Protein AF-A0A3D4Q1C7-F1 (afdb_monomer_lite)

Foldseek 3Di:
DDDDDPDPDPPDPPPVVVLVVLVVVLVVLVVVLVVLVVVLVVVVVVCVVVVDDDDPVRVVVSVVSVVVSVVSVVVSVVSVVVSVPPD

Structure (mmCIF, N/CA/C/O backbone):
data_AF-A0A3D4Q1C7-F1
#
_entry.id   AF-A0A3D4Q1C7-F1
#
loop_
_atom_site.group_PDB
_atom_site.id
_atom_site.type_symbol
_atom_site.label_atom_id
_atom_site.label_alt_id
_atom_site.label_comp_id
_atom_site.label_asym_id
_atom_site.label_entity_id
_atom_site.label_seq_id
_atom_site.pdbx_PDB_ins_code
_atom_site.Cartn_x
_atom_site.Cartn_y
_atom_site.Cartn_z
_atom_site.occupancy
_atom_site.B_iso_or_equiv
_atom_site.auth_seq_id
_atom_site.auth_comp_id
_atom_site.auth_asym_id
_atom_site.auth_atom_id
_atom_site.pdbx_PDB_model_num
ATOM 1 N N . MET A 1 1 ? -60.570 17.673 25.615 1.00 45.31 1 MET A N 1
ATOM 2 C CA . MET A 1 1 ? -59.914 16.681 24.738 1.00 45.31 1 MET A CA 1
ATOM 3 C C . MET A 1 1 ? -58.445 17.049 24.696 1.00 45.31 1 MET A C 1
ATOM 5 O O . MET A 1 1 ? -58.097 18.036 24.063 1.00 45.31 1 MET A O 1
ATOM 9 N N . SER A 1 2 ? -57.631 16.370 25.504 1.00 39.00 2 SER A N 1
ATOM 10 C CA . SER A 1 2 ? -56.199 16.657 25.626 1.00 39.00 2 SER A CA 1
ATOM 11 C C . SER A 1 2 ? -55.449 16.123 24.410 1.00 39.00 2 SER A C 1
ATOM 13 O O . SER A 1 2 ? -55.612 14.960 24.051 1.00 39.00 2 SER A O 1
ATOM 15 N N . LEU A 1 3 ? -54.635 16.981 23.800 1.00 47.75 3 LEU A N 1
ATOM 16 C CA . LEU A 1 3 ? -53.617 16.610 22.822 1.00 47.75 3 LEU A CA 1
ATOM 17 C C . LEU A 1 3 ? -52.464 15.924 23.572 1.00 47.75 3 LEU A C 1
ATOM 19 O O . LEU A 1 3 ? -51.871 16.523 24.469 1.00 47.75 3 LEU A O 1
ATOM 23 N N . LEU A 1 4 ? -52.180 14.665 23.238 1.00 49.66 4 LEU A N 1
ATOM 24 C CA . LEU A 1 4 ? -50.964 13.961 23.655 1.00 49.66 4 LEU A CA 1
ATOM 25 C C . LEU A 1 4 ? -49.808 14.367 22.723 1.00 49.66 4 LEU A C 1
ATOM 27 O O . LEU A 1 4 ? -50.027 14.441 21.514 1.00 49.66 4 LEU A O 1
ATOM 31 N N . PRO A 1 5 ? -48.592 14.612 23.240 1.00 50.31 5 PRO A N 1
ATOM 32 C CA . PRO A 1 5 ? -47.431 14.880 22.405 1.00 50.31 5 PRO A CA 1
ATOM 33 C C . PRO A 1 5 ? -46.873 13.567 21.838 1.00 50.31 5 PRO A C 1
ATOM 35 O O . PRO A 1 5 ? -46.637 12.613 22.581 1.00 50.31 5 PRO A O 1
ATOM 38 N N . GLU A 1 6 ? -46.641 13.526 20.525 1.00 45.69 6 GLU A N 1
ATOM 39 C CA . GLU A 1 6 ? -45.871 12.465 19.875 1.00 45.69 6 GLU A CA 1
ATOM 40 C C . GLU A 1 6 ? -44.439 12.469 20.422 1.00 45.69 6 GLU A C 1
ATOM 42 O O . GLU A 1 6 ? -43.654 13.391 20.198 1.00 45.69 6 GLU A O 1
ATOM 47 N N . GLN A 1 7 ? -44.104 11.431 21.183 1.00 52.84 7 GLN A N 1
ATOM 48 C CA . GLN A 1 7 ? -42.748 11.165 21.641 1.00 52.84 7 GLN A CA 1
ATOM 49 C C . GLN A 1 7 ? -41.934 10.631 20.457 1.00 52.84 7 GLN A C 1
ATOM 51 O O . GLN A 1 7 ? -41.984 9.445 20.133 1.00 52.84 7 GLN A O 1
ATOM 56 N N . HIS A 1 8 ? -41.186 11.515 19.800 1.00 48.88 8 HIS A N 1
ATOM 57 C CA . HIS A 1 8 ? -40.184 11.142 18.808 1.00 48.88 8 HIS A CA 1
ATOM 58 C C . HIS A 1 8 ? -38.999 10.489 19.544 1.00 48.88 8 HIS A C 1
ATOM 60 O O . HIS A 1 8 ? -38.157 11.175 20.120 1.00 48.88 8 HIS A O 1
ATOM 66 N N . SER A 1 9 ? -38.971 9.154 19.596 1.00 48.41 9 SER A N 1
ATOM 67 C CA . SER A 1 9 ? -37.822 8.394 20.102 1.00 48.41 9 SER A CA 1
ATOM 68 C C . SER A 1 9 ? -36.653 8.532 19.129 1.00 48.41 9 SER A C 1
ATOM 70 O O . SER A 1 9 ? -36.572 7.811 18.139 1.00 48.41 9 SER A O 1
ATOM 72 N N . THR A 1 10 ? -35.721 9.436 19.418 1.00 51.16 10 THR A N 1
ATOM 73 C CA . THR A 1 10 ? -34.360 9.368 18.879 1.00 51.16 10 THR A CA 1
ATOM 74 C C . THR A 1 10 ? -33.637 8.233 19.598 1.00 51.16 10 THR A C 1
ATOM 76 O O . THR A 1 10 ? -33.047 8.425 20.658 1.00 51.16 10 THR A O 1
ATOM 79 N N . THR A 1 11 ? -33.774 7.011 19.086 1.00 57.66 11 THR A N 1
ATOM 80 C CA . THR A 1 11 ? -33.021 5.860 19.588 1.00 57.66 11 THR A CA 1
ATOM 81 C C . THR A 1 11 ? -31.629 5.916 18.970 1.00 57.66 11 THR A C 1
ATOM 83 O O . THR A 1 11 ? -31.447 5.527 17.818 1.00 57.66 11 THR A O 1
ATOM 86 N N . ASP A 1 12 ? -30.654 6.448 19.709 1.00 58.69 12 ASP A N 1
ATOM 87 C CA . ASP A 1 12 ? -29.248 6.342 19.318 1.00 58.69 12 ASP A CA 1
ATOM 88 C C . ASP A 1 12 ? -28.899 4.862 19.076 1.00 58.69 12 ASP A C 1
ATOM 90 O O . ASP A 1 12 ? -29.327 3.992 19.849 1.00 58.69 12 ASP A O 1
ATOM 94 N N . PRO A 1 13 ? -28.163 4.534 17.998 1.00 62.38 13 PRO A N 1
ATOM 95 C CA . PRO A 1 13 ? -27.818 3.156 17.702 1.00 62.38 13 PRO A CA 1
ATOM 96 C C . PRO A 1 13 ? -27.003 2.567 18.864 1.00 62.38 13 PRO A C 1
ATOM 98 O O . PRO A 1 13 ? -26.076 3.214 19.361 1.00 62.38 13 PRO A O 1
ATOM 101 N N . PRO A 1 14 ? -27.317 1.338 19.313 1.00 67.88 14 PRO A N 1
ATOM 102 C CA . PRO A 1 14 ? -26.615 0.724 20.431 1.00 67.88 14 PRO A CA 1
ATOM 103 C C . PRO A 1 14 ? -25.121 0.618 20.109 1.00 67.88 14 PRO A C 1
ATOM 105 O O . PRO A 1 14 ? -24.751 0.202 19.012 1.00 67.88 14 PRO A O 1
ATOM 108 N N . THR A 1 15 ? -24.254 0.955 21.066 1.00 68.62 15 THR A N 1
ATOM 109 C CA . THR A 1 15 ? -22.785 1.035 20.918 1.00 68.62 15 THR A CA 1
ATOM 110 C C . THR A 1 15 ? -22.150 -0.178 20.215 1.00 68.62 15 THR A C 1
ATOM 112 O O . THR A 1 15 ? -21.155 -0.042 19.504 1.00 68.62 15 THR A O 1
ATOM 115 N N . SER A 1 16 ? -22.746 -1.368 20.345 1.00 70.62 16 SER A N 1
ATOM 116 C CA . SER A 1 16 ? -22.332 -2.597 19.651 1.00 70.62 16 SER A CA 1
ATOM 117 C C . SER A 1 16 ? -22.472 -2.529 18.122 1.00 70.62 16 SER A C 1
ATOM 119 O O . SER A 1 16 ? -21.623 -3.051 17.398 1.00 70.62 16 SER A O 1
ATOM 121 N N . THR A 1 17 ? -23.510 -1.864 17.611 1.00 75.56 17 THR A N 1
ATOM 122 C CA . THR A 1 17 ? -23.745 -1.678 16.167 1.00 75.56 17 THR A CA 1
ATOM 123 C C . THR A 1 17 ? -22.767 -0.683 15.547 1.00 75.56 17 THR A C 1
ATOM 125 O O . THR A 1 17 ? -22.312 -0.893 14.421 1.00 75.56 17 THR A O 1
ATOM 128 N N . LEU A 1 18 ? -22.358 0.337 16.308 1.00 75.06 18 LEU A N 1
ATOM 129 C CA . LEU A 1 18 ? -21.324 1.289 15.899 1.00 75.06 18 LEU A CA 1
ATOM 130 C C . LEU A 1 18 ? -19.952 0.609 15.804 1.00 75.06 18 LEU A C 1
ATOM 132 O O . LEU A 1 18 ? -19.308 0.695 14.763 1.00 75.06 18 LEU A O 1
ATOM 136 N N . LEU A 1 19 ? -19.550 -0.156 16.826 1.00 81.69 19 LEU A N 1
ATOM 137 C CA . LEU A 1 19 ? -18.298 -0.930 16.805 1.00 81.69 19 LEU A CA 1
ATOM 138 C C . LEU A 1 19 ? -18.253 -1.948 15.657 1.00 81.69 19 LEU A C 1
ATOM 140 O O . LEU A 1 19 ? -17.222 -2.109 15.008 1.00 81.69 19 LEU A O 1
ATOM 144 N N . THR A 1 20 ? -19.374 -2.617 15.379 1.00 88.50 20 THR A N 1
ATOM 145 C CA . THR A 1 20 ? -19.471 -3.568 14.261 1.00 88.50 20 THR A CA 1
ATOM 146 C C . THR A 1 20 ? -19.290 -2.858 12.919 1.00 88.50 20 THR A C 1
ATOM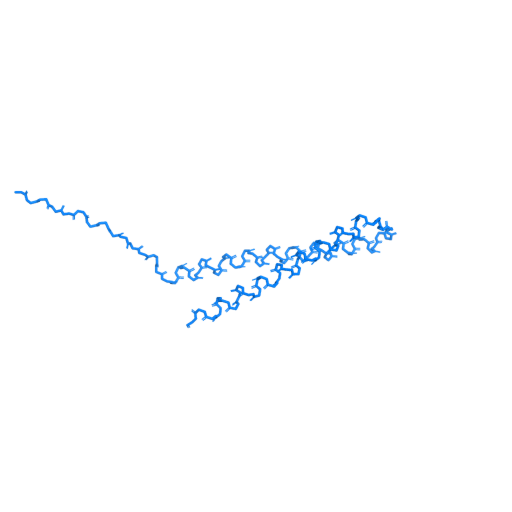 148 O O . THR A 1 20 ? -18.544 -3.333 12.067 1.00 88.50 20 THR A O 1
ATOM 151 N N . SER A 1 21 ? -19.913 -1.691 12.747 1.00 89.31 21 SER A N 1
ATOM 152 C CA . SER A 1 21 ? -19.789 -0.889 11.525 1.00 89.31 21 SER A CA 1
ATOM 153 C C . SER A 1 21 ? -18.364 -0.364 11.320 1.00 89.31 21 SER A C 1
ATOM 155 O O . SER A 1 21 ? -17.845 -0.412 10.207 1.00 89.31 21 SER A O 1
ATOM 157 N N . GLU A 1 22 ? -17.695 0.080 12.389 1.00 91.00 22 GLU A N 1
ATOM 158 C CA . GLU A 1 22 ? -16.294 0.517 12.333 1.00 91.00 22 GLU A CA 1
ATOM 159 C C . GLU A 1 22 ? -15.339 -0.630 11.959 1.00 91.00 22 GLU A C 1
ATOM 161 O O . GLU A 1 22 ? -14.408 -0.426 11.179 1.00 91.00 22 GLU A O 1
ATOM 166 N N . LEU A 1 23 ? -15.582 -1.843 12.471 1.00 92.12 23 LEU A N 1
ATOM 167 C CA . LEU A 1 23 ? -14.801 -3.035 12.124 1.00 92.12 23 LEU A CA 1
ATOM 168 C C . LEU A 1 23 ? -15.001 -3.463 10.668 1.00 92.12 23 LEU A C 1
ATOM 170 O O . LEU A 1 23 ? -14.026 -3.820 10.008 1.00 92.12 23 LEU A O 1
ATOM 174 N N . ILE A 1 24 ? -16.235 -3.407 10.160 1.00 94.81 24 ILE A N 1
ATOM 175 C CA . ILE A 1 24 ? -16.529 -3.691 8.747 1.00 94.81 24 ILE A CA 1
ATOM 176 C C . ILE A 1 24 ? -15.802 -2.681 7.856 1.00 94.81 24 ILE A C 1
ATOM 178 O O . ILE A 1 24 ? -15.040 -3.081 6.982 1.00 94.81 24 ILE A O 1
ATOM 182 N N . ALA A 1 25 ? -15.931 -1.383 8.146 1.00 94.81 25 ALA A N 1
ATOM 183 C CA . ALA A 1 25 ? -15.250 -0.340 7.381 1.00 94.81 25 ALA A CA 1
ATOM 184 C C . ALA A 1 25 ? -13.718 -0.487 7.424 1.00 94.81 25 ALA A C 1
ATOM 186 O O . ALA A 1 25 ? -13.030 -0.264 6.427 1.00 94.81 25 ALA A O 1
ATOM 187 N N . PHE A 1 26 ? -13.161 -0.878 8.573 1.00 95.69 26 PHE A N 1
ATOM 188 C CA . PHE A 1 26 ? -11.740 -1.193 8.678 1.00 95.69 26 PHE A CA 1
ATOM 189 C C . PHE A 1 26 ? -11.348 -2.370 7.778 1.00 95.69 26 PHE A C 1
ATOM 191 O O . PHE A 1 26 ? -10.345 -2.288 7.068 1.00 95.69 26 PHE A O 1
ATOM 198 N N . ASN A 1 27 ? -12.133 -3.449 7.799 1.00 96.62 27 ASN A N 1
ATOM 199 C CA . ASN A 1 27 ? -11.888 -4.629 6.981 1.00 96.62 27 ASN A CA 1
ATOM 200 C C . ASN A 1 27 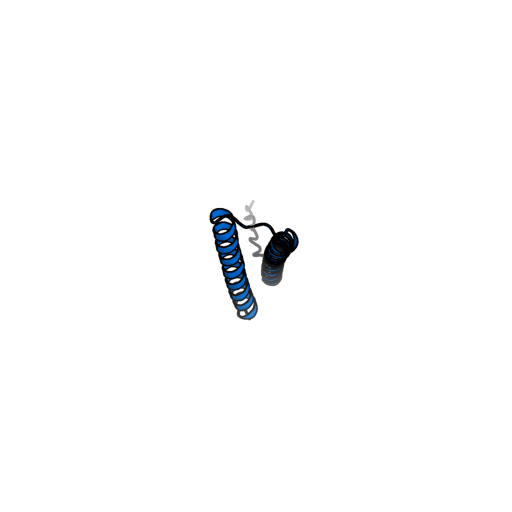? -11.935 -4.304 5.483 1.00 96.62 27 ASN A C 1
ATOM 202 O O . ASN A 1 27 ? -11.040 -4.717 4.751 1.00 96.62 27 ASN A O 1
ATOM 206 N N . ASP A 1 28 ? -12.915 -3.519 5.039 1.00 97.31 28 ASP A N 1
ATOM 207 C CA . ASP A 1 28 ? -13.038 -3.115 3.636 1.00 97.31 28 ASP A CA 1
ATOM 208 C C . ASP A 1 28 ? -11.795 -2.339 3.172 1.00 97.31 28 ASP A C 1
ATOM 210 O O . ASP A 1 28 ? -11.177 -2.677 2.158 1.00 97.31 28 ASP A O 1
ATOM 214 N N . HIS A 1 29 ? -11.343 -1.365 3.971 1.00 97.31 29 HIS A N 1
ATOM 215 C CA . HIS A 1 29 ? -10.108 -0.630 3.683 1.00 97.31 29 HIS A CA 1
ATOM 216 C C . HIS A 1 29 ? -8.861 -1.524 3.710 1.00 97.31 29 HIS A C 1
ATOM 218 O O . HIS A 1 29 ? -7.925 -1.307 2.935 1.00 97.31 29 HIS A O 1
ATOM 224 N N . PHE A 1 30 ? -8.820 -2.511 4.607 1.00 97.62 30 PHE A N 1
ATOM 225 C CA . PHE A 1 30 ? -7.714 -3.458 4.697 1.00 97.62 30 PHE A CA 1
ATOM 226 C C . PHE A 1 30 ? -7.636 -4.360 3.460 1.00 97.62 30 PHE A C 1
ATOM 228 O O . PHE A 1 30 ? -6.548 -4.535 2.910 1.00 97.62 30 PHE A O 1
ATOM 235 N N . VAL A 1 31 ? -8.770 -4.880 2.985 1.00 98.06 31 VAL A N 1
ATOM 236 C CA . VAL A 1 31 ? -8.846 -5.688 1.758 1.00 98.06 31 VAL A CA 1
ATOM 237 C C . VAL A 1 31 ? -8.394 -4.869 0.548 1.00 98.06 31 VAL A C 1
ATOM 239 O O . VAL A 1 31 ? -7.583 -5.340 -0.248 1.00 98.06 31 VAL A O 1
ATOM 242 N N . GLU A 1 32 ? -8.828 -3.613 0.436 1.00 97.56 32 GLU A N 1
ATOM 243 C CA . GLU A 1 32 ? -8.390 -2.734 -0.653 1.00 97.56 32 GLU A CA 1
ATOM 244 C C . GLU A 1 32 ? -6.872 -2.464 -0.605 1.00 97.56 32 GLU A C 1
ATOM 246 O O . GLU A 1 32 ? -6.178 -2.517 -1.623 1.00 97.56 32 GLU A O 1
ATOM 251 N N . PHE A 1 33 ? -6.321 -2.225 0.590 1.00 98.19 33 PHE A N 1
ATOM 252 C CA . PHE A 1 33 ? -4.879 -2.066 0.788 1.00 98.19 33 PHE A CA 1
ATOM 253 C C . PHE A 1 33 ? -4.092 -3.337 0.437 1.00 98.19 33 PHE A C 1
ATOM 255 O O . PHE A 1 33 ? -3.023 -3.252 -0.174 1.00 98.19 33 PHE A O 1
ATOM 262 N N . GLN A 1 34 ? -4.617 -4.511 0.788 1.00 98.31 34 GLN A N 1
ATOM 263 C CA . GLN A 1 34 ? -4.019 -5.793 0.427 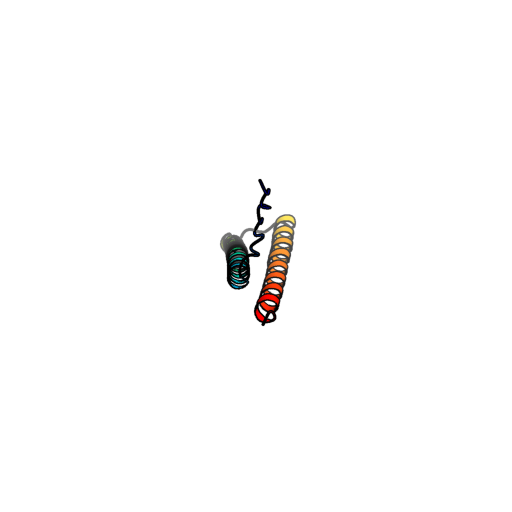1.00 98.31 34 GLN A CA 1
ATOM 264 C C . GLN A 1 34 ? -4.007 -5.988 -1.096 1.00 98.31 34 GLN A C 1
ATOM 266 O O . GLN A 1 34 ? -2.985 -6.410 -1.639 1.00 98.31 34 GLN A O 1
ATOM 271 N N . GLY A 1 35 ? -5.076 -5.587 -1.791 1.00 98.19 35 GLY A N 1
ATOM 272 C CA . GLY A 1 35 ? -5.119 -5.539 -3.254 1.00 98.19 35 GLY A CA 1
ATOM 273 C C . GLY A 1 35 ? -4.046 -4.624 -3.857 1.00 98.19 35 GLY A C 1
ATOM 274 O O . GLY A 1 35 ? -3.348 -5.021 -4.788 1.00 98.19 35 GLY A O 1
ATOM 275 N N . ALA A 1 36 ? -3.838 -3.434 -3.286 1.00 97.94 36 ALA A N 1
ATOM 276 C CA . ALA A 1 36 ? -2.789 -2.512 -3.736 1.00 97.94 36 ALA A CA 1
ATOM 277 C C . ALA A 1 36 ? -1.370 -3.085 -3.538 1.00 97.94 36 ALA A C 1
ATOM 279 O O . ALA A 1 36 ? -0.503 -2.928 -4.399 1.00 97.94 36 ALA A O 1
ATOM 280 N N . CYS A 1 37 ? -1.134 -3.790 -2.425 1.00 98.19 37 CYS A N 1
ATOM 281 C CA . CYS A 1 37 ? 0.122 -4.505 -2.191 1.00 98.19 37 CYS A CA 1
ATOM 282 C C . CYS A 1 37 ? 0.347 -5.607 -3.232 1.00 98.19 37 CYS A C 1
ATOM 284 O O . CYS A 1 37 ? 1.440 -5.701 -3.787 1.00 98.19 37 CYS A O 1
ATOM 286 N N . ALA A 1 38 ? -0.681 -6.415 -3.510 1.00 98.12 38 ALA A N 1
ATOM 287 C CA . ALA A 1 38 ? -0.605 -7.483 -4.503 1.00 98.12 38 ALA A CA 1
ATOM 288 C C . ALA A 1 38 ? -0.287 -6.924 -5.897 1.00 98.12 38 ALA A C 1
ATOM 290 O O . ALA A 1 38 ? 0.675 -7.355 -6.524 1.00 98.12 38 ALA A O 1
ATOM 291 N N . PHE A 1 39 ? -1.001 -5.879 -6.320 1.00 96.62 39 PHE A N 1
ATOM 292 C CA . PHE A 1 39 ? -0.759 -5.223 -7.602 1.00 96.62 39 PHE A CA 1
ATOM 293 C C . PHE A 1 39 ? 0.666 -4.666 -7.730 1.00 96.62 39 PHE A C 1
ATOM 295 O O . PHE A 1 39 ? 1.290 -4.806 -8.783 1.00 96.62 39 PHE A O 1
ATOM 302 N N . LEU A 1 40 ? 1.213 -4.055 -6.672 1.00 96.31 40 LEU A N 1
ATOM 303 C CA . LEU A 1 40 ? 2.600 -3.582 -6.677 1.00 96.31 40 LEU A CA 1
ATOM 304 C C . LEU A 1 40 ? 3.591 -4.744 -6.849 1.00 96.31 40 LEU A C 1
ATOM 306 O O . LEU A 1 40 ? 4.535 -4.626 -7.631 1.00 96.31 40 LEU A O 1
ATOM 310 N N . CYS A 1 41 ? 3.375 -5.863 -6.153 1.00 96.44 41 CYS A N 1
ATOM 311 C CA . CYS A 1 41 ? 4.197 -7.065 -6.298 1.00 96.44 41 CYS A CA 1
ATOM 312 C C . CYS A 1 41 ? 4.130 -7.627 -7.723 1.00 96.44 41 CYS A C 1
ATOM 314 O O . CYS A 1 41 ? 5.174 -7.841 -8.338 1.00 96.44 41 CYS A O 1
ATOM 316 N N . ASP A 1 42 ? 2.925 -7.795 -8.267 1.00 95.81 42 ASP A N 1
ATOM 317 C CA . ASP A 1 42 ? 2.711 -8.309 -9.623 1.00 95.81 42 ASP A CA 1
ATOM 318 C C . ASP A 1 42 ? 3.338 -7.388 -10.673 1.00 95.81 42 ASP A C 1
ATOM 320 O O . ASP A 1 42 ? 3.970 -7.858 -11.617 1.00 95.81 42 ASP A O 1
ATOM 324 N N . SER A 1 43 ? 3.251 -6.071 -10.470 1.00 92.50 43 SER A N 1
ATOM 325 C CA . SER A 1 43 ? 3.899 -5.080 -11.333 1.00 92.50 43 SER A CA 1
ATOM 326 C C . SER A 1 43 ? 5.420 -5.248 -11.331 1.00 92.50 43 SER A C 1
ATOM 328 O O . SER A 1 43 ? 6.039 -5.290 -12.390 1.00 92.50 43 SER A O 1
ATOM 330 N N . ILE A 1 44 ? 6.042 -5.394 -10.156 1.00 91.69 44 ILE A N 1
ATOM 331 C CA . ILE A 1 44 ? 7.495 -5.601 -10.045 1.00 91.69 44 ILE A CA 1
ATOM 332 C C . ILE A 1 44 ? 7.911 -6.928 -10.695 1.00 91.69 44 ILE A C 1
ATOM 334 O O . ILE A 1 44 ? 8.911 -6.973 -11.417 1.00 91.69 44 ILE A O 1
ATOM 338 N N . ILE A 1 45 ? 7.147 -8.002 -10.483 1.00 93.25 45 ILE A N 1
ATOM 339 C CA . ILE A 1 45 ? 7.401 -9.305 -11.111 1.00 93.25 45 ILE A CA 1
ATOM 340 C C . ILE A 1 45 ? 7.304 -9.192 -12.634 1.00 93.25 45 ILE A C 1
ATOM 342 O O . ILE A 1 45 ? 8.202 -9.655 -13.337 1.00 93.25 45 ILE A O 1
ATOM 346 N N . ALA A 1 46 ? 6.261 -8.546 -13.156 1.00 90.25 46 ALA A N 1
ATOM 347 C CA . ALA A 1 46 ? 6.078 -8.369 -14.592 1.00 90.25 46 ALA A CA 1
ATOM 348 C C . ALA A 1 46 ? 7.254 -7.605 -15.215 1.00 90.25 46 ALA A C 1
ATOM 350 O O . ALA A 1 46 ? 7.798 -8.026 -16.234 1.00 90.25 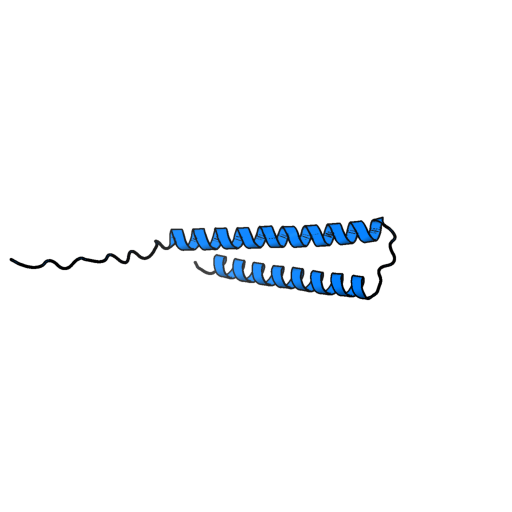46 ALA A O 1
ATOM 351 N N . LEU A 1 47 ? 7.699 -6.529 -14.564 1.00 88.81 47 LEU A N 1
ATOM 352 C CA . LEU A 1 47 ? 8.809 -5.702 -15.037 1.00 88.81 47 LEU A CA 1
ATOM 353 C C . LEU A 1 47 ? 10.148 -6.444 -15.018 1.00 88.81 47 LEU A C 1
ATOM 355 O O . LEU A 1 47 ? 10.903 -6.385 -15.986 1.00 88.81 47 LEU A O 1
ATOM 359 N N . THR A 1 48 ? 10.424 -7.180 -13.941 1.00 86.12 48 THR A N 1
ATOM 360 C CA . THR A 1 48 ? 11.660 -7.967 -13.810 1.00 86.12 48 THR A CA 1
ATOM 361 C C . THR A 1 48 ? 11.688 -9.172 -14.752 1.00 86.12 48 THR A C 1
ATOM 363 O O . THR A 1 48 ? 12.741 -9.494 -15.297 1.00 86.12 48 THR A O 1
ATOM 366 N N . THR A 1 49 ? 10.538 -9.805 -15.003 1.00 88.81 49 THR A N 1
ATOM 367 C CA . THR A 1 49 ? 10.428 -10.970 -15.899 1.00 88.81 49 THR A CA 1
ATOM 368 C C . THR A 1 49 ? 10.514 -10.574 -17.369 1.00 88.81 49 THR A C 1
ATOM 370 O O . THR A 1 49 ? 11.118 -11.287 -18.166 1.00 88.81 49 THR A O 1
ATOM 373 N N . ALA A 1 50 ? 9.944 -9.427 -17.741 1.00 83.19 50 ALA A N 1
ATOM 374 C CA . ALA A 1 50 ? 9.934 -8.954 -19.120 1.00 83.19 50 ALA A CA 1
ATOM 375 C C . ALA A 1 50 ? 11.296 -8.431 -19.614 1.00 83.19 50 ALA A C 1
ATOM 377 O O . ALA A 1 50 ? 11.406 -8.090 -20.789 1.00 83.19 50 ALA A O 1
ATOM 378 N N . GLN A 1 51 ? 12.313 -8.343 -18.740 1.00 77.31 51 GLN A N 1
ATOM 379 C CA . GLN A 1 51 ? 13.622 -7.733 -19.035 1.00 77.31 51 GLN A CA 1
ATOM 380 C C . GLN A 1 51 ? 13.492 -6.340 -19.684 1.00 77.31 51 GLN A C 1
ATOM 382 O O . GLN A 1 51 ? 14.327 -5.927 -20.486 1.00 77.31 51 GLN A O 1
ATOM 387 N N . LEU A 1 52 ? 12.416 -5.622 -19.351 1.00 77.25 52 LEU A N 1
ATOM 388 C CA . LEU A 1 52 ? 12.123 -4.304 -19.895 1.00 77.25 52 LEU A CA 1
ATOM 389 C C . LEU A 1 52 ? 13.002 -3.267 -19.200 1.00 77.25 52 LEU A C 1
ATOM 391 O O . LEU A 1 52 ? 12.976 -3.138 -17.974 1.00 77.25 52 LEU A O 1
ATOM 395 N N . GLU A 1 53 ? 13.735 -2.482 -19.987 1.00 82.94 53 GLU A N 1
ATOM 396 C CA . GLU A 1 53 ? 14.314 -1.247 -19.475 1.00 82.94 53 GLU A CA 1
ATOM 397 C C . GLU A 1 53 ? 13.183 -0.257 -19.192 1.00 82.94 53 GLU A C 1
ATOM 399 O O . GLU A 1 53 ? 12.446 0.161 -20.086 1.00 82.94 53 GLU A O 1
ATOM 404 N N . LEU A 1 54 ? 13.027 0.093 -17.919 1.00 87.44 54 LEU A N 1
ATOM 405 C CA . LEU A 1 54 ? 12.063 1.096 -17.497 1.00 87.44 54 LEU A CA 1
ATOM 406 C C . LEU A 1 54 ? 12.591 2.488 -17.815 1.00 87.44 54 LEU A C 1
ATOM 408 O O . LEU A 1 54 ? 13.687 2.868 -17.396 1.00 87.44 54 LEU A O 1
ATOM 412 N N . ASP A 1 55 ? 11.768 3.289 -18.482 1.00 90.62 55 ASP A N 1
ATOM 413 C CA . ASP A 1 55 ? 12.040 4.708 -18.614 1.00 90.62 55 ASP A CA 1
ATOM 414 C C . ASP A 1 55 ? 11.905 5.413 -17.248 1.00 90.62 55 ASP A C 1
ATOM 416 O O . ASP A 1 55 ? 11.267 4.932 -16.303 1.00 90.62 55 ASP A O 1
ATOM 420 N N . LYS A 1 56 ? 12.512 6.598 -17.131 1.00 91.94 56 LYS A N 1
ATOM 421 C CA . LYS A 1 56 ? 12.535 7.348 -15.867 1.00 91.94 56 LYS A CA 1
ATOM 422 C C . LYS A 1 56 ? 11.135 7.691 -15.351 1.00 91.94 56 LYS A C 1
ATOM 424 O O . LYS A 1 56 ? 10.960 7.750 -14.133 1.00 91.94 56 LYS A O 1
ATOM 429 N N . ALA A 1 57 ? 10.156 7.920 -16.232 1.00 93.62 57 ALA A N 1
ATOM 430 C CA . ALA A 1 57 ? 8.801 8.248 -15.804 1.00 93.62 57 ALA A CA 1
ATOM 431 C C . ALA A 1 57 ? 8.118 7.029 -15.172 1.00 93.62 57 ALA A C 1
ATOM 433 O O . ALA A 1 57 ? 7.517 7.165 -14.106 1.00 93.62 57 ALA A O 1
ATOM 434 N N . SER A 1 58 ? 8.289 5.833 -15.746 1.00 91.12 58 SER A N 1
ATOM 435 C CA . SER A 1 58 ? 7.776 4.588 -15.158 1.00 91.12 58 SER A CA 1
ATOM 436 C C . SER A 1 58 ? 8.403 4.283 -13.796 1.00 91.12 58 SER A C 1
ATOM 438 O O . SER A 1 58 ? 7.686 3.963 -12.845 1.00 91.12 58 SER A O 1
ATOM 440 N N . VAL A 1 59 ? 9.725 4.455 -13.650 1.00 91.94 59 VAL A N 1
ATOM 441 C CA . VAL A 1 59 ? 10.408 4.301 -12.349 1.00 91.94 59 VAL A CA 1
ATOM 442 C C . VAL A 1 59 ? 9.852 5.285 -11.317 1.00 91.94 59 VAL A C 1
ATOM 444 O O . VAL A 1 59 ? 9.576 4.904 -10.178 1.00 91.94 59 VAL A O 1
ATOM 447 N N . HIS A 1 60 ? 9.658 6.546 -11.709 1.00 94.06 60 HIS A N 1
ATOM 448 C CA . HIS A 1 60 ? 9.079 7.557 -10.829 1.00 94.06 60 HIS A CA 1
ATOM 449 C C . HIS A 1 60 ? 7.642 7.203 -10.421 1.00 94.06 60 HIS A C 1
ATOM 451 O O . HIS A 1 60 ? 7.311 7.277 -9.239 1.00 94.06 60 HIS A O 1
ATOM 457 N N . GLY A 1 61 ? 6.811 6.752 -11.364 1.00 94.62 61 GLY A N 1
ATOM 458 C CA . GLY A 1 61 ? 5.440 6.316 -11.097 1.00 94.62 61 GLY A CA 1
ATOM 459 C C . GLY A 1 61 ? 5.374 5.169 -10.088 1.00 94.62 61 GLY A C 1
ATOM 460 O O . GLY A 1 61 ? 4.637 5.255 -9.105 1.00 94.62 61 GLY A O 1
ATOM 461 N N . LEU A 1 62 ? 6.206 4.137 -10.264 1.00 94.00 62 LEU A N 1
ATOM 462 C CA . LEU A 1 62 ? 6.316 3.022 -9.316 1.00 94.00 62 LEU A CA 1
ATOM 463 C C . LEU A 1 62 ? 6.768 3.486 -7.933 1.00 94.00 62 LEU A C 1
ATOM 465 O O . LEU A 1 62 ? 6.230 3.033 -6.923 1.00 94.00 62 LEU A O 1
ATOM 469 N N . HIS A 1 63 ? 7.731 4.407 -7.874 1.00 95.75 63 HIS A N 1
ATOM 470 C CA . HIS A 1 63 ? 8.205 4.959 -6.611 1.00 95.75 63 HIS A CA 1
ATOM 471 C C . HIS A 1 63 ? 7.098 5.722 -5.870 1.00 95.75 63 HIS A C 1
ATOM 473 O O . HIS A 1 63 ? 6.882 5.494 -4.678 1.00 95.75 63 HIS A O 1
ATOM 479 N N . MET A 1 64 ? 6.364 6.585 -6.579 1.00 97.75 64 MET A N 1
ATOM 480 C CA . MET A 1 64 ? 5.243 7.342 -6.019 1.00 97.75 64 MET A CA 1
ATOM 481 C C . MET A 1 64 ? 4.131 6.413 -5.533 1.00 97.75 64 MET A C 1
ATOM 483 O O . MET A 1 64 ? 3.650 6.566 -4.409 1.00 97.75 64 MET A O 1
ATOM 487 N N . TYR A 1 65 ? 3.768 5.410 -6.333 1.00 9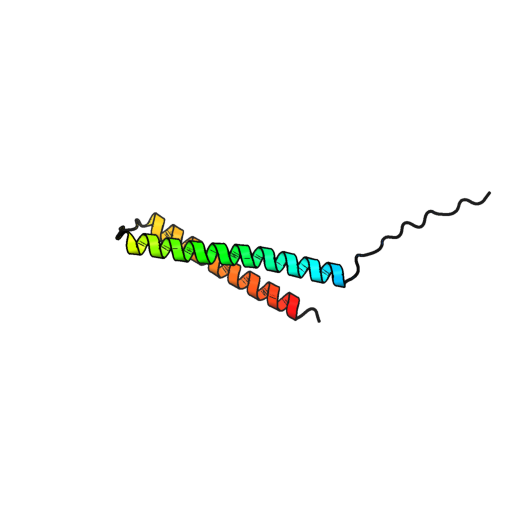7.06 65 TYR A N 1
ATOM 488 C CA . TYR A 1 65 ? 2.751 4.434 -5.957 1.00 97.06 65 TYR A CA 1
ATOM 489 C C . TYR A 1 65 ? 3.173 3.606 -4.734 1.00 97.06 65 TYR A C 1
ATOM 491 O O . TYR A 1 65 ? 2.408 3.476 -3.779 1.00 97.06 65 TYR A O 1
ATOM 499 N N . ALA A 1 66 ? 4.422 3.134 -4.684 1.00 97.69 66 ALA A N 1
ATOM 500 C CA . ALA A 1 66 ? 4.958 2.447 -3.510 1.00 97.69 66 ALA A CA 1
ATOM 501 C C . ALA A 1 66 ? 4.934 3.338 -2.254 1.00 97.69 66 ALA A C 1
ATOM 503 O O . ALA A 1 66 ? 4.651 2.855 -1.155 1.00 97.69 66 ALA A O 1
ATOM 504 N N . GLY A 1 67 ? 5.200 4.640 -2.402 1.00 98.00 67 GLY A N 1
ATOM 505 C CA . GLY A 1 67 ? 5.050 5.627 -1.331 1.00 98.00 67 GLY A CA 1
ATOM 506 C C . GLY A 1 67 ? 3.613 5.718 -0.812 1.00 98.00 67 GLY A C 1
ATOM 507 O O . GLY A 1 67 ? 3.391 5.635 0.397 1.00 98.00 67 GLY A O 1
ATOM 508 N N . GLN A 1 68 ? 2.634 5.801 -1.716 1.00 97.81 68 GLN A N 1
ATOM 509 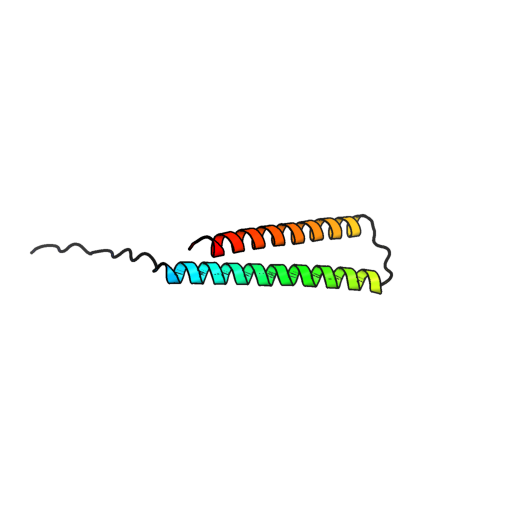C CA . GLN A 1 68 ? 1.209 5.830 -1.365 1.00 97.81 68 GLN A CA 1
ATOM 510 C C . GLN A 1 68 ? 0.770 4.553 -0.640 1.00 97.81 68 GLN A C 1
ATOM 512 O O . GLN A 1 68 ? 0.098 4.633 0.388 1.00 97.81 68 GLN A O 1
ATOM 517 N N . VAL A 1 69 ? 1.185 3.374 -1.120 1.00 98.00 69 VAL A N 1
ATOM 518 C CA . VAL A 1 69 ? 0.888 2.090 -0.463 1.00 98.00 69 VAL A CA 1
ATOM 519 C C . VAL A 1 69 ? 1.448 2.081 0.963 1.00 98.00 69 VAL A C 1
ATOM 521 O O . VAL A 1 69 ? 0.719 1.782 1.907 1.00 98.00 69 VAL A O 1
ATOM 524 N N . LYS A 1 70 ? 2.704 2.497 1.166 1.00 98.06 70 LYS A N 1
ATOM 525 C CA . LYS A 1 70 ? 3.301 2.583 2.513 1.00 98.06 70 LYS A CA 1
ATOM 526 C C . LYS A 1 70 ? 2.525 3.520 3.438 1.00 98.06 70 LYS A C 1
ATOM 528 O O . LYS A 1 70 ? 2.251 3.154 4.580 1.00 98.06 70 LYS A O 1
ATOM 533 N N . GLN A 1 71 ? 2.146 4.701 2.949 1.00 98.00 71 GLN A N 1
ATOM 534 C CA . GLN A 1 71 ? 1.366 5.662 3.728 1.00 98.00 71 GLN A CA 1
ATOM 535 C C . GLN A 1 71 ? 0.002 5.085 4.129 1.00 98.00 71 GLN A C 1
ATOM 537 O O . GLN A 1 71 ? -0.384 5.180 5.292 1.00 98.00 71 GLN A O 1
ATOM 542 N N . ARG A 1 72 ? -0.705 4.427 3.201 1.00 97.38 72 ARG A N 1
ATOM 543 C CA . ARG A 1 72 ? -1.976 3.741 3.492 1.00 97.38 72 ARG A CA 1
ATOM 544 C C . ARG A 1 72 ? -1.816 2.668 4.569 1.00 97.38 72 ARG A C 1
ATOM 546 O O . ARG A 1 72 ? -2.653 2.580 5.464 1.00 97.38 72 ARG A O 1
ATOM 553 N N . GLY A 1 73 ? -0.730 1.895 4.520 1.00 97.88 73 GLY A N 1
ATOM 554 C CA . GLY A 1 73 ? -0.414 0.899 5.545 1.00 97.88 73 GLY A CA 1
ATOM 555 C C . GLY A 1 73 ? -0.229 1.517 6.935 1.00 97.88 73 GLY A C 1
ATOM 556 O O . GLY A 1 73 ? -0.719 0.971 7.924 1.00 97.88 73 GLY A O 1
ATOM 557 N N . GLN A 1 74 ? 0.415 2.684 7.017 1.00 98.06 74 GLN A N 1
ATOM 558 C CA . GLN A 1 74 ? 0.574 3.413 8.277 1.00 98.06 74 GLN A CA 1
ATOM 559 C C . GLN A 1 74 ? -0.771 3.928 8.818 1.00 98.06 74 GLN A C 1
ATOM 561 O O . GLN A 1 74 ? -1.063 3.728 9.994 1.00 98.06 74 GLN A O 1
ATOM 566 N N . VAL A 1 75 ? -1.630 4.483 7.957 1.00 96.81 75 VAL A N 1
ATOM 567 C CA . VAL A 1 75 ? -2.983 4.929 8.344 1.00 96.81 75 VAL A CA 1
ATOM 568 C C . VAL A 1 75 ? -3.836 3.762 8.853 1.00 96.81 75 VAL A C 1
ATOM 570 O O . VAL A 1 75 ? -4.514 3.884 9.871 1.00 96.81 75 VAL A O 1
ATOM 573 N N . LEU A 1 76 ? -3.794 2.604 8.185 1.00 96.94 76 LEU A N 1
ATOM 574 C CA . LEU A 1 76 ? -4.499 1.403 8.649 1.00 96.94 76 LEU A CA 1
ATOM 575 C C . LEU A 1 76 ? -3.974 0.924 10.005 1.00 96.94 76 LEU A C 1
ATOM 577 O O . LEU A 1 76 ? -4.754 0.547 10.876 1.00 96.94 76 LEU A O 1
ATOM 581 N N . LYS A 1 77 ? -2.659 0.968 10.223 1.00 96.31 77 LYS A N 1
ATOM 582 C CA . LYS A 1 77 ? -2.070 0.627 11.520 1.00 96.31 77 LYS A CA 1
ATOM 583 C C . LYS A 1 77 ? -2.572 1.552 12.633 1.00 96.31 77 LYS A C 1
ATOM 585 O O . LYS A 1 77 ? -2.925 1.055 13.700 1.00 96.31 77 LYS A O 1
ATOM 590 N N . GLU A 1 78 ? -2.619 2.858 12.390 1.00 95.69 78 GLU A N 1
ATOM 591 C CA . GLU A 1 78 ? -3.128 3.853 13.346 1.00 95.69 78 GLU A CA 1
ATOM 592 C C . GLU A 1 78 ? -4.611 3.617 13.661 1.00 95.69 78 GLU A C 1
ATOM 594 O O . GLU A 1 78 ? -4.976 3.464 14.826 1.00 95.69 78 GLU A O 1
ATOM 599 N N . ARG A 1 79 ? -5.449 3.427 12.634 1.00 94.19 79 ARG A N 1
ATOM 600 C CA . ARG A 1 79 ? -6.873 3.068 12.788 1.00 94.19 79 ARG A CA 1
ATOM 601 C C . ARG A 1 79 ? -7.071 1.806 13.630 1.00 94.19 79 ARG A C 1
ATOM 603 O O . ARG A 1 79 ? -7.953 1.754 14.482 1.00 94.19 79 ARG A O 1
ATOM 610 N N . LEU A 1 80 ? -6.249 0.776 13.418 1.00 94.25 80 LEU A N 1
ATOM 611 C CA . LEU A 1 80 ? -6.323 -0.456 14.205 1.00 94.25 80 LEU A CA 1
ATOM 612 C C . LEU A 1 80 ? -5.969 -0.212 15.680 1.00 94.25 80 LEU A C 1
ATOM 614 O O . LEU A 1 80 ? -6.569 -0.817 16.569 1.00 94.25 80 LEU A O 1
ATOM 618 N N . GLN A 1 81 ? -4.998 0.663 15.951 1.00 93.38 81 GLN A N 1
ATOM 619 C CA . GLN A 1 81 ? -4.637 1.052 17.315 1.00 93.38 81 GLN A CA 1
ATOM 620 C C . GLN A 1 81 ? -5.772 1.817 18.001 1.00 93.38 81 GLN A C 1
ATOM 622 O O . GLN A 1 81 ? -6.062 1.527 19.160 1.00 93.38 81 GLN A O 1
ATOM 627 N N . GLU A 1 82 ? -6.455 2.714 17.288 1.00 91.38 82 GLU A N 1
ATOM 628 C CA . GLU A 1 82 ? -7.645 3.415 17.789 1.00 91.38 82 GLU A CA 1
ATOM 629 C C . GLU A 1 82 ? -8.762 2.427 18.149 1.00 91.38 82 GLU A C 1
ATOM 631 O O . GLU A 1 82 ? -9.272 2.454 19.269 1.00 91.38 82 GLU A O 1
ATOM 636 N N . LEU A 1 83 ? -9.088 1.492 17.249 1.00 89.06 83 LEU A N 1
ATOM 637 C CA . LEU A 1 83 ? -10.097 0.454 17.501 1.00 89.06 83 LEU A CA 1
ATOM 638 C C . LEU A 1 83 ? -9.733 -0.438 18.694 1.00 89.06 83 LEU A C 1
ATOM 640 O O . LEU A 1 83 ? -10.608 -0.858 19.449 1.00 89.06 83 LEU A O 1
ATOM 644 N N . ARG A 1 84 ? -8.439 -0.714 18.897 1.00 86.50 84 ARG A N 1
ATOM 645 C CA . ARG A 1 84 ? -7.946 -1.488 20.045 1.00 86.50 84 ARG A CA 1
ATOM 646 C C . ARG A 1 84 ? -7.998 -0.701 21.358 1.00 86.50 84 ARG A C 1
ATOM 648 O O . ARG A 1 84 ? -8.207 -1.312 22.405 1.00 86.50 84 ARG A O 1
ATOM 655 N N . GLY A 1 85 ? -7.757 0.609 21.298 1.00 77.31 85 GLY A N 1
ATOM 656 C CA . GLY A 1 85 ? -7.696 1.527 22.438 1.00 77.31 85 GLY A CA 1
ATOM 657 C C . GLY A 1 85 ? -9.051 2.056 22.916 1.00 77.31 85 GLY A C 1
ATOM 658 O O . GLY A 1 85 ? -9.128 2.525 24.044 1.00 77.31 85 GLY A O 1
ATOM 659 N N . LYS A 1 86 ? -10.123 1.940 22.119 1.00 59.22 86 LYS A N 1
ATOM 660 C CA . LYS A 1 86 ? -11.517 2.252 22.509 1.00 59.22 86 LYS A CA 1
ATOM 661 C C . LYS A 1 86 ? -12.134 1.233 23.503 1.00 59.22 86 LYS A C 1
ATOM 663 O O . LYS A 1 86 ? -13.310 0.897 23.379 1.00 59.22 86 LYS A O 1
ATOM 668 N N . ARG A 1 87 ? -11.365 0.708 24.465 1.00 44.56 87 ARG A N 1
ATOM 669 C CA . ARG A 1 87 ? -11.889 -0.139 25.557 1.00 44.56 87 ARG A CA 1
ATOM 670 C C . ARG A 1 87 ? -12.097 0.640 26.839 1.00 44.56 87 ARG A C 1
ATOM 672 O O . ARG A 1 87 ? -11.192 1.425 27.187 1.00 44.56 87 ARG A O 1
#

Sequence (87 aa):
MSLLPEQHSTTDPPTSTLLTSELIAFNDHFVEFQGACAFLCDSIIALTTAQLELDKASVHGLHMYAGQVKQRGQVLKERLQELRGKR

Secondary structure (DSSP, 8-state):
-PPPP------PPPHHHHHHHHHHHHHHHHHHHHHHHHHHHHHHHHHHHTTPPPPHHHHHHHHHHHHHHHHHHHHHHHHHHHHHH--

pLDDT: mean 84.72, std 17.18, range [39.0, 98.31]

Radius of gyration: 23.34 Å; chains: 1; bounding box: 74×28×46 Å